Protein AF-A0A837RHQ7-F1 (afdb_monomer_lite)

Organism: NCBI:txid1423737

Sequence (144 aa):
MEIFRDTMKLHLDSIKRLKEFEMKKLIASVLLGICLIPAGTTNLALASTTSNTKTLIIAEPVKYDSYRYQIYKKSHGKMFAAGNPIKTYNKKGMKNWKAQSVKINGKSWWKIGKNQYFKPSQRVKTVNVESMEQNGQKVKNYVN

Foldseek 3Di:
DVVVVVVVVVVVVVVVVVVVVVVVVVVVVVVVPPPDDPPPPPPPPPPPPPPPWFKKWFADDPDDVPQFFWKWFDDPLDIDTDPDTDGQADPVGGAIFTWGWDDRPNAIWTHRDDRITGHDDPRIDTDPQVVCVVVVHHDDHYDD

Secondary structure (DSSP, 8-state):
--HHHHHHHHHHHHHHHHHHHHHHHHHHHHHTSS------------------EEEEEEPPPSSGGG-EE--EEEETTEEEE-SSPEESEETTEE-BEEEEEEEETTEEEEEEETTEEEPP-TTEEEE-HHHHHHTTPPP--B--

Structure (mmCIF, N/CA/C/O backbone):
data_AF-A0A837RHQ7-F1
#
_entry.id   AF-A0A837RHQ7-F1
#
loop_
_atom_site.group_PDB
_atom_site.id
_atom_site.type_symbol
_atom_site.label_atom_id
_atom_site.label_alt_id
_atom_site.label_comp_id
_atom_site.label_asym_id
_atom_site.label_entity_id
_atom_site.label_seq_id
_atom_site.pdbx_PDB_ins_code
_atom_site.Cartn_x
_atom_site.Cartn_y
_atom_site.Cartn_z
_atom_site.occupancy
_atom_site.B_iso_or_equiv
_atom_site.auth_seq_id
_atom_site.auth_comp_id
_atom_site.auth_asym_id
_atom_site.auth_atom_id
_atom_site.pdbx_PDB_model_num
ATOM 1 N N . MET A 1 1 ? -35.360 35.703 84.509 1.00 62.03 1 MET A N 1
ATOM 2 C CA . MET A 1 1 ? -34.434 36.131 83.431 1.00 62.03 1 MET A CA 1
ATOM 3 C C . MET A 1 1 ? -33.975 34.955 82.540 1.00 62.03 1 MET A C 1
ATOM 5 O O . MET A 1 1 ? -33.088 35.145 81.719 1.00 62.03 1 MET A O 1
ATOM 9 N N . GLU A 1 2 ? -34.580 33.760 82.650 1.00 64.38 2 GLU A N 1
ATOM 10 C CA . GLU A 1 2 ? -34.260 32.580 81.812 1.00 64.38 2 GLU A CA 1
ATOM 11 C C . GLU A 1 2 ? -35.106 32.492 80.534 1.00 64.38 2 GLU A C 1
ATOM 13 O O . GLU A 1 2 ? -34.557 32.302 79.456 1.00 64.38 2 GLU A O 1
ATOM 18 N N . ILE A 1 3 ? -36.411 32.782 80.612 1.00 68.06 3 ILE A N 1
ATOM 19 C CA . ILE A 1 3 ? -37.352 32.676 79.476 1.00 68.06 3 ILE A CA 1
ATOM 20 C C . ILE A 1 3 ? -36.908 33.517 78.262 1.00 68.06 3 ILE A C 1
ATOM 22 O O . ILE A 1 3 ? -36.997 33.080 77.114 1.00 68.06 3 ILE A O 1
ATOM 26 N N . PHE A 1 4 ? -36.369 34.716 78.504 1.00 67.75 4 PHE A N 1
ATOM 27 C CA . PHE A 1 4 ? -35.853 35.585 77.441 1.00 67.75 4 PHE A CA 1
ATOM 28 C C . PHE A 1 4 ? -34.596 35.005 76.771 1.00 67.75 4 PHE A C 1
ATOM 30 O O . PHE A 1 4 ? -34.426 35.114 75.558 1.00 67.75 4 PHE A O 1
ATOM 37 N N . ARG A 1 5 ? -33.731 34.337 77.544 1.00 70.69 5 ARG A N 1
ATOM 38 C CA . ARG A 1 5 ? -32.495 33.721 77.047 1.00 70.69 5 ARG A CA 1
ATOM 39 C C . ARG A 1 5 ? -32.798 32.500 76.180 1.00 70.69 5 ARG A C 1
ATOM 41 O O . ARG A 1 5 ? -32.192 32.352 75.121 1.00 70.69 5 ARG A O 1
ATOM 48 N N . ASP A 1 6 ? -33.770 31.688 76.582 1.00 75.81 6 ASP A N 1
ATOM 49 C CA . ASP A 1 6 ? -34.169 30.491 75.837 1.00 75.81 6 ASP A CA 1
ATOM 50 C C . ASP A 1 6 ? -34.894 30.840 74.536 1.00 75.81 6 ASP A C 1
ATOM 52 O O . ASP A 1 6 ? -34.610 30.259 73.486 1.00 75.81 6 ASP A O 1
ATOM 56 N N . THR A 1 7 ? -35.740 31.874 74.564 1.00 70.44 7 THR A N 1
ATOM 57 C CA . THR A 1 7 ? -36.417 32.385 73.361 1.00 70.44 7 THR A CA 1
ATOM 58 C C . THR A 1 7 ? -35.410 32.965 72.362 1.00 70.44 7 THR A C 1
ATOM 60 O O . THR A 1 7 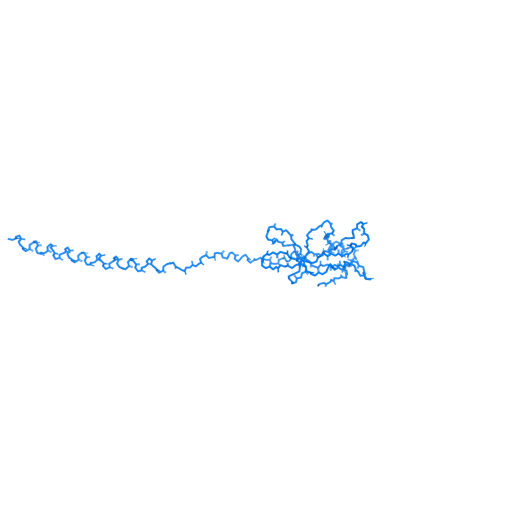? -35.482 32.690 71.164 1.00 70.44 7 THR A O 1
ATOM 63 N N . MET A 1 8 ? -34.408 33.708 72.844 1.00 72.62 8 MET A N 1
ATOM 64 C CA . MET A 1 8 ? -33.350 34.267 71.997 1.00 72.62 8 MET A CA 1
ATOM 65 C C . MET A 1 8 ? -32.442 33.175 71.404 1.00 72.62 8 MET A C 1
ATOM 67 O O . MET A 1 8 ? -32.016 33.281 70.253 1.00 72.62 8 MET A O 1
ATOM 71 N N . LYS A 1 9 ? -32.190 32.091 72.149 1.00 77.31 9 LYS A N 1
ATOM 72 C CA . LYS A 1 9 ? -31.410 30.938 71.677 1.00 77.31 9 LYS A CA 1
ATOM 73 C C . LYS A 1 9 ? -32.146 30.150 70.589 1.00 77.31 9 LYS A C 1
ATOM 75 O O . LYS A 1 9 ? -31.558 29.868 69.548 1.00 77.31 9 LYS A O 1
ATOM 80 N N . LEU A 1 10 ? -33.443 29.891 70.772 1.00 74.38 10 LEU A N 1
ATOM 81 C CA . LEU A 1 10 ? -34.308 29.290 69.747 1.00 74.38 10 LEU A CA 1
ATOM 82 C C . LEU A 1 10 ? -34.355 30.137 68.469 1.00 74.38 10 LEU A C 1
ATOM 84 O O . LEU A 1 10 ? -34.346 29.600 67.355 1.00 74.38 10 LEU A O 1
ATOM 88 N N . HIS A 1 11 ? -34.358 31.463 68.614 1.00 69.94 11 HIS A N 1
ATOM 89 C CA . HIS A 1 11 ? -34.373 32.358 67.464 1.00 69.94 11 HIS A CA 1
ATOM 90 C C . HIS A 1 11 ? -33.038 32.361 66.697 1.00 69.94 11 HIS A C 1
ATOM 92 O O . HIS A 1 11 ? -33.034 32.342 65.466 1.00 69.94 11 HIS A O 1
ATOM 98 N N . LEU A 1 12 ? -31.899 32.300 67.394 1.00 72.81 12 LEU A N 1
ATOM 99 C CA . LEU A 1 12 ? -30.587 32.159 66.749 1.00 72.81 12 LEU A CA 1
ATOM 100 C C . LEU A 1 12 ? -30.425 30.805 66.043 1.00 72.81 12 LEU A C 1
ATOM 102 O O . LEU A 1 12 ? -29.924 30.751 64.917 1.00 72.81 12 LEU A O 1
ATOM 106 N N . ASP A 1 13 ? -30.868 29.719 66.677 1.00 79.19 13 ASP A N 1
ATOM 107 C CA . ASP A 1 13 ? -30.754 28.370 66.118 1.00 79.19 13 ASP A CA 1
ATOM 108 C C . ASP A 1 13 ? -31.624 28.192 64.867 1.00 79.19 13 ASP A C 1
ATOM 110 O O . ASP A 1 13 ? -31.202 27.552 63.900 1.00 79.19 13 ASP A O 1
ATOM 114 N N . SER A 1 14 ? -32.808 28.808 64.834 1.00 69.88 14 SER A N 1
ATOM 115 C CA . SER A 1 14 ? -33.670 28.816 63.645 1.00 69.88 14 SER A CA 1
ATOM 116 C C . SER A 1 14 ? -33.052 29.604 62.486 1.00 69.88 14 SER A C 1
ATOM 118 O O . SER A 1 14 ? -33.047 29.108 61.358 1.00 69.88 14 SER A O 1
ATOM 120 N N . ILE A 1 15 ? -32.429 30.760 62.746 1.00 69.44 15 ILE A N 1
ATOM 121 C CA . ILE A 1 15 ? -31.704 31.544 61.726 1.00 69.44 15 ILE A CA 1
ATOM 122 C C . ILE A 1 15 ? -30.502 30.762 61.176 1.00 69.44 15 ILE A C 1
ATOM 124 O O . ILE A 1 15 ? -30.251 30.769 59.966 1.00 69.44 15 ILE A O 1
ATOM 128 N N . LYS A 1 16 ? -29.764 30.054 62.038 1.00 72.44 16 LYS A N 1
ATOM 129 C CA . LYS A 1 16 ? -28.615 29.236 61.628 1.00 72.44 16 LYS A CA 1
ATOM 130 C C . LYS A 1 16 ? -29.042 28.068 60.734 1.00 72.44 16 LYS A C 1
ATOM 132 O O . LYS A 1 16 ? -28.450 27.866 59.674 1.00 72.44 16 LYS A O 1
ATOM 137 N N . ARG A 1 17 ? -30.119 27.363 61.099 1.00 69.06 17 ARG A N 1
ATOM 138 C CA . ARG A 1 17 ? -30.687 26.265 60.294 1.00 69.06 17 ARG A CA 1
ATOM 139 C C . ARG A 1 17 ? -31.214 26.739 58.937 1.00 69.06 17 ARG A C 1
ATOM 141 O O . ARG A 1 17 ? -31.028 26.038 57.946 1.00 69.06 17 ARG A O 1
ATOM 148 N N . LEU A 1 18 ? -31.810 27.933 58.869 1.00 62.81 18 LEU A N 1
ATOM 149 C CA . LEU A 1 18 ? -32.272 28.534 57.611 1.00 62.81 18 LEU A CA 1
ATOM 150 C C . LEU A 1 18 ? -31.104 28.838 56.659 1.00 62.81 18 LEU A C 1
ATOM 152 O O . LEU A 1 18 ? -31.168 28.501 55.477 1.00 62.81 18 LEU A O 1
ATOM 156 N N . LYS A 1 19 ? -30.002 29.395 57.180 1.00 64.62 19 LYS A N 1
ATOM 157 C CA . LYS A 1 19 ? -28.779 29.640 56.394 1.00 64.62 19 LYS A CA 1
ATOM 158 C C . LYS A 1 19 ? -28.127 28.345 55.902 1.00 64.62 19 LYS A C 1
ATOM 160 O O . LYS A 1 19 ? -27.657 28.291 54.768 1.00 64.62 19 LYS A O 1
ATOM 165 N N . GLU A 1 20 ? -28.111 27.297 56.723 1.00 64.38 20 GLU A N 1
ATOM 166 C CA . GLU A 1 20 ? -27.585 25.985 56.326 1.00 64.38 20 GLU A CA 1
ATOM 167 C C . GLU A 1 20 ? -28.444 25.304 55.250 1.00 64.38 20 GLU A C 1
ATOM 169 O O . GLU A 1 20 ? -27.899 24.665 54.351 1.00 64.38 20 GLU A O 1
ATOM 174 N N . PHE A 1 21 ? -29.771 25.446 55.302 1.00 62.28 21 PHE A N 1
ATOM 175 C CA . PHE A 1 21 ? -30.678 24.881 54.298 1.00 62.28 21 PHE A CA 1
ATOM 176 C C . PHE A 1 21 ? -30.510 25.544 52.923 1.00 62.28 21 PHE A C 1
ATOM 178 O O . PHE A 1 21 ? -30.406 24.844 51.915 1.00 62.28 21 PHE A O 1
ATOM 185 N N . GLU A 1 22 ? -30.403 26.874 52.879 1.00 61.25 22 GLU A N 1
ATOM 186 C CA . GLU A 1 22 ? -30.192 27.624 51.633 1.00 61.25 22 GLU A CA 1
ATOM 187 C C . GLU A 1 22 ? -28.796 27.374 51.030 1.00 61.25 22 GLU A C 1
ATOM 189 O O . GLU A 1 22 ? -28.675 27.161 49.822 1.00 61.25 22 GLU A O 1
ATOM 194 N N . MET A 1 23 ? -27.744 27.258 51.855 1.00 59.09 23 MET A N 1
ATOM 195 C CA . MET A 1 23 ? -26.411 26.863 51.366 1.00 59.09 23 MET A CA 1
ATOM 196 C C . MET A 1 23 ? -26.378 25.433 50.807 1.00 59.09 23 MET A C 1
ATOM 198 O O . MET A 1 23 ? -25.712 25.187 49.802 1.00 59.09 23 MET A O 1
ATOM 202 N N . LYS A 1 24 ? -27.115 24.482 51.397 1.00 56.50 24 LYS A N 1
ATOM 203 C CA . LYS A 1 24 ? -27.172 23.094 50.900 1.00 56.50 24 LYS A CA 1
ATOM 204 C C . LYS A 1 24 ? -27.873 22.981 49.544 1.00 56.50 24 LYS A C 1
ATOM 206 O O . LYS A 1 24 ? -27.426 22.201 48.705 1.00 56.50 24 LYS A O 1
ATOM 211 N N . LYS A 1 25 ? -28.917 23.780 49.294 1.00 55.72 25 LYS A N 1
ATOM 212 C CA . LYS A 1 25 ? -29.583 23.853 47.978 1.00 55.72 25 LYS A CA 1
ATOM 213 C C . LYS A 1 25 ? -28.672 24.441 46.900 1.00 55.72 25 LYS A C 1
ATOM 215 O O . LYS A 1 25 ? -28.626 23.910 45.792 1.00 55.72 25 LYS A O 1
ATOM 220 N N . LEU A 1 26 ? -27.910 25.484 47.237 1.00 56.25 26 LEU A N 1
ATOM 221 C CA . LEU A 1 26 ? -26.906 26.070 46.343 1.00 56.25 26 LEU A CA 1
ATOM 222 C C . LEU A 1 26 ? -25.822 25.047 45.972 1.00 56.25 26 LEU A C 1
ATOM 224 O O . LEU A 1 26 ? -25.536 24.870 44.790 1.00 56.25 26 LEU A O 1
ATOM 228 N N . ILE A 1 27 ? -25.303 24.291 46.944 1.00 56.88 27 ILE A N 1
ATOM 229 C CA . ILE A 1 27 ? -24.310 23.228 46.704 1.00 56.88 27 ILE A CA 1
ATOM 230 C C . ILE A 1 27 ? -24.888 22.098 45.833 1.00 56.88 27 ILE A C 1
ATOM 232 O O . ILE A 1 27 ? -24.220 21.637 44.906 1.00 56.88 27 ILE A O 1
ATOM 236 N N . ALA A 1 28 ? -26.139 21.688 46.068 1.00 54.31 28 ALA A N 1
ATOM 237 C CA . ALA A 1 28 ? -26.808 20.674 45.250 1.00 54.31 28 ALA A CA 1
ATOM 238 C C . ALA A 1 28 ? -27.031 21.134 43.793 1.00 54.31 28 ALA A C 1
ATOM 240 O O . ALA A 1 28 ? -26.936 20.321 42.876 1.00 54.31 28 ALA A O 1
ATOM 241 N N . SER A 1 29 ? -27.266 22.432 43.563 1.00 51.94 29 SER A N 1
ATOM 242 C CA . SER A 1 29 ? -27.436 22.992 42.212 1.00 51.94 29 SER A CA 1
ATOM 243 C C . SER A 1 29 ? -26.126 23.101 41.418 1.00 51.94 29 SER A C 1
ATOM 245 O O . SER A 1 29 ? -26.124 22.891 40.207 1.00 51.94 29 SER A O 1
ATOM 247 N N . VAL A 1 30 ? -24.993 23.348 42.087 1.00 53.50 30 VAL A N 1
ATOM 248 C CA . VAL A 1 30 ? -23.671 23.452 41.437 1.00 53.50 30 VAL A CA 1
ATOM 249 C C . VAL A 1 30 ? -23.127 22.073 41.033 1.00 53.50 30 VAL A C 1
ATOM 251 O O . VAL A 1 30 ? -22.465 21.950 40.005 1.00 53.50 30 VAL A O 1
ATOM 254 N N . LEU A 1 31 ? -23.460 21.012 41.776 1.00 51.16 31 LEU A N 1
ATOM 255 C CA . LEU A 1 31 ? -23.020 19.641 41.473 1.00 51.16 31 LEU A CA 1
ATOM 256 C C . LEU A 1 31 ? -23.682 19.026 40.225 1.00 51.16 31 LEU A C 1
ATOM 258 O O . LEU A 1 31 ? -23.090 18.147 39.604 1.00 51.16 31 LEU A O 1
ATOM 262 N N . LEU A 1 32 ? -24.861 19.502 39.809 1.00 50.84 32 LEU A N 1
ATOM 263 C CA . LEU A 1 32 ? -25.553 19.019 38.602 1.00 50.84 32 LEU A CA 1
ATOM 264 C C . LEU A 1 32 ? -25.136 19.749 37.311 1.00 50.84 32 LEU A C 1
ATOM 266 O O . LEU A 1 32 ? -25.429 19.264 36.221 1.00 50.84 32 LEU A O 1
ATOM 270 N N . GLY A 1 33 ? -24.422 20.876 37.409 1.00 48.09 33 GLY A N 1
ATOM 271 C CA . GLY A 1 33 ? -24.000 21.688 36.258 1.00 48.09 33 GLY A CA 1
ATOM 272 C C . GLY A 1 33 ? -22.632 21.339 35.656 1.00 48.09 33 GLY A C 1
ATOM 273 O O . GLY A 1 33 ? -22.257 21.925 34.645 1.00 48.09 33 GLY A O 1
ATOM 274 N N . ILE A 1 34 ? -21.869 20.412 36.251 1.00 52.38 34 ILE A N 1
ATOM 275 C CA . ILE A 1 34 ? -20.480 20.111 35.834 1.00 52.38 34 ILE A CA 1
ATOM 276 C C . ILE A 1 34 ? -20.370 18.844 34.961 1.00 52.38 34 ILE A C 1
ATOM 278 O O . ILE A 1 34 ? -19.361 18.626 34.289 1.00 52.38 34 ILE A O 1
ATOM 282 N N . CYS A 1 35 ? -21.415 18.025 34.856 1.00 50.44 35 CYS A N 1
ATOM 283 C CA . CYS A 1 35 ? -21.394 16.849 33.987 1.00 50.44 35 CYS A CA 1
ATOM 284 C C . CYS A 1 35 ? -21.961 17.165 32.602 1.00 50.44 35 CYS A C 1
ATOM 286 O O . CYS A 1 35 ? -23.098 16.801 32.343 1.00 50.44 35 CYS A O 1
ATOM 288 N N . LEU A 1 36 ? -21.181 17.817 31.728 1.00 54.16 36 LEU A N 1
ATOM 289 C CA . LEU A 1 36 ? -21.257 17.673 30.257 1.00 54.16 36 LEU A CA 1
ATOM 290 C C . LEU A 1 36 ? -20.140 18.471 29.554 1.00 54.16 36 LEU A C 1
ATOM 292 O O . LEU A 1 36 ? -20.376 19.295 28.676 1.00 54.16 36 LEU A O 1
ATOM 296 N N . ILE A 1 37 ? -18.884 18.181 29.892 1.00 59.88 37 ILE A N 1
ATOM 297 C CA . ILE A 1 37 ? -17.805 18.309 28.908 1.00 59.88 37 ILE A CA 1
ATOM 298 C C . ILE A 1 37 ? -17.413 16.873 28.577 1.00 59.88 37 IL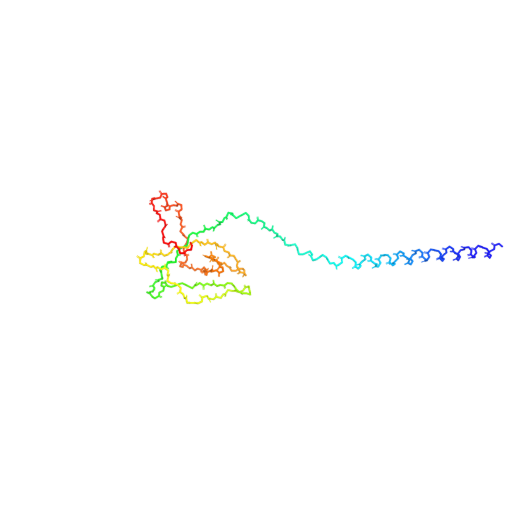E A C 1
ATOM 300 O O . ILE A 1 37 ? -16.792 16.219 29.418 1.00 59.88 37 ILE A O 1
ATOM 304 N N . PRO A 1 38 ? -17.755 16.326 27.398 1.00 54.09 38 PRO A N 1
ATOM 305 C CA . PRO A 1 38 ? -17.017 15.179 26.917 1.00 54.09 38 PRO A CA 1
ATOM 306 C C . PRO A 1 38 ? -15.589 15.671 26.675 1.00 54.09 38 PRO A C 1
ATOM 308 O O . PRO A 1 38 ? -15.270 16.219 25.621 1.00 54.09 38 PRO A O 1
ATOM 311 N N . ALA A 1 39 ? -14.724 15.494 27.675 1.00 52.53 39 ALA A N 1
ATOM 312 C CA . ALA A 1 39 ? -13.280 15.571 27.539 1.00 52.53 39 ALA A CA 1
ATOM 313 C C . ALA A 1 39 ? -12.816 14.368 26.705 1.00 52.53 39 ALA A C 1
ATOM 315 O O . ALA A 1 39 ? -12.118 13.473 27.171 1.00 52.53 39 ALA A O 1
ATOM 316 N N . GLY A 1 40 ? -13.243 14.326 25.446 1.00 51.00 40 GLY A N 1
ATOM 317 C CA . GLY A 1 40 ? -12.499 13.633 24.421 1.00 51.00 40 GLY A CA 1
ATOM 318 C C . GLY A 1 40 ? -11.283 14.495 24.155 1.00 51.00 40 GLY A C 1
ATOM 319 O O . GLY A 1 40 ? -11.364 15.456 23.397 1.00 51.00 40 GLY A O 1
ATOM 320 N N . THR A 1 41 ? -10.158 14.179 24.787 1.00 52.69 41 THR A N 1
ATOM 321 C CA . THR A 1 41 ? -8.860 14.653 24.321 1.00 52.69 41 THR A CA 1
ATOM 322 C C . THR A 1 41 ? -8.642 14.062 22.931 1.00 52.69 41 THR A C 1
ATOM 324 O O . THR A 1 41 ? -8.009 13.023 22.744 1.00 52.69 41 THR A O 1
ATOM 327 N N . THR A 1 42 ? -9.190 14.704 21.899 1.00 45.28 42 THR A N 1
ATOM 328 C CA . THR A 1 42 ? -8.649 14.514 20.564 1.00 45.28 42 THR A CA 1
ATOM 329 C C . THR A 1 42 ? -7.275 15.145 20.628 1.00 45.28 42 THR A C 1
ATOM 331 O O . THR A 1 42 ? -7.132 16.359 20.509 1.00 45.28 42 THR A O 1
ATOM 334 N N . ASN A 1 43 ? -6.261 14.318 20.865 1.00 55.75 43 ASN A N 1
ATOM 335 C CA . ASN A 1 43 ? -4.909 14.633 20.456 1.00 55.75 43 ASN A CA 1
ATOM 336 C C . ASN A 1 43 ? -4.991 14.924 18.956 1.00 55.75 43 ASN A C 1
ATOM 338 O O . ASN A 1 43 ? -4.924 14.011 18.130 1.00 55.75 43 ASN A O 1
ATOM 342 N N . LEU A 1 44 ? -5.209 16.187 18.591 1.00 48.03 44 LEU A N 1
ATOM 343 C CA . LEU A 1 44 ? -5.012 16.653 17.237 1.00 48.03 44 LEU A CA 1
ATOM 344 C C . LEU A 1 44 ? -3.497 16.736 17.085 1.00 48.03 44 LEU A C 1
ATOM 346 O O . LEU A 1 44 ? -2.883 17.790 17.207 1.00 48.03 44 LEU A O 1
ATOM 350 N N . ALA A 1 45 ? -2.873 15.572 16.907 1.00 52.28 45 ALA A N 1
ATOM 351 C CA . ALA A 1 45 ? -1.524 15.514 16.400 1.00 52.28 45 ALA A CA 1
ATOM 352 C C . ALA A 1 45 ? -1.589 16.178 15.026 1.00 52.28 45 ALA A C 1
ATOM 354 O O . ALA A 1 45 ? -2.062 15.581 14.055 1.00 52.28 45 ALA A O 1
ATOM 355 N N . LEU A 1 46 ? -1.169 17.441 14.960 1.00 45.25 46 LEU A N 1
ATOM 356 C CA . LEU A 1 46 ? -0.836 18.094 13.712 1.00 45.25 46 LEU A CA 1
ATOM 357 C C . LEU A 1 46 ? 0.384 17.339 13.183 1.00 45.25 46 LEU A C 1
ATOM 359 O O . LEU A 1 46 ? 1.530 17.665 13.480 1.00 45.25 46 LEU A O 1
ATOM 363 N N . ALA A 1 47 ? 0.126 16.232 12.489 1.00 50.28 47 ALA A N 1
ATOM 364 C CA . ALA A 1 47 ? 1.153 15.489 11.799 1.00 50.28 47 ALA A CA 1
ATOM 365 C C . ALA A 1 47 ? 1.741 16.450 10.769 1.00 50.28 47 ALA A C 1
ATOM 367 O O . ALA A 1 47 ? 1.094 16.752 9.764 1.00 50.28 47 ALA A O 1
ATOM 368 N N . SER A 1 48 ? 2.948 16.949 11.044 1.00 41.44 48 SER A N 1
ATOM 369 C CA . SER A 1 48 ? 3.785 17.572 10.029 1.00 41.44 48 SER A CA 1
ATOM 370 C C . SER A 1 48 ? 3.831 16.594 8.863 1.00 41.44 48 SER A C 1
ATOM 372 O O . SER A 1 48 ? 4.371 15.489 8.966 1.00 41.44 48 SER A O 1
ATOM 374 N N . THR A 1 49 ? 3.134 16.932 7.783 1.00 46.56 49 THR A N 1
ATOM 375 C CA . THR A 1 49 ? 3.040 16.095 6.594 1.00 46.56 49 THR A CA 1
ATOM 376 C C . THR A 1 49 ? 4.311 16.303 5.788 1.00 46.56 49 THR A C 1
ATOM 378 O O . THR A 1 49 ? 4.285 16.720 4.636 1.00 46.56 49 THR A O 1
ATOM 381 N N . THR A 1 50 ? 5.450 15.900 6.356 1.00 47.28 50 THR A N 1
ATOM 382 C CA . THR A 1 50 ? 6.486 15.293 5.529 1.00 47.28 50 THR A CA 1
ATOM 383 C C . THR A 1 50 ? 5.831 14.046 4.962 1.00 47.28 50 THR A C 1
ATOM 385 O O . THR A 1 50 ? 5.759 13.000 5.608 1.00 47.28 50 THR A O 1
ATOM 388 N N . SER A 1 51 ? 5.185 14.192 3.804 1.00 58.66 51 SER A N 1
ATOM 389 C CA . SER A 1 51 ? 4.501 13.084 3.165 1.00 58.66 51 SER A CA 1
ATOM 390 C C . SER A 1 51 ? 5.586 12.043 2.897 1.00 58.66 51 SER A C 1
ATOM 392 O O . SER A 1 51 ? 6.417 12.215 2.008 1.00 58.66 51 SER A O 1
ATOM 394 N N . ASN A 1 52 ? 5.624 10.985 3.710 1.00 75.62 52 ASN A N 1
ATOM 395 C CA . ASN A 1 52 ? 6.502 9.829 3.535 1.00 75.62 52 ASN A CA 1
ATOM 396 C C . ASN A 1 52 ? 5.997 8.994 2.351 1.00 75.62 52 ASN A C 1
ATOM 398 O O . ASN A 1 52 ? 5.749 7.791 2.452 1.00 75.62 52 ASN A O 1
ATOM 402 N N . THR A 1 53 ? 5.754 9.680 1.240 1.00 88.62 53 THR A N 1
ATOM 403 C CA . THR A 1 53 ? 5.279 9.124 -0.005 1.00 88.62 53 THR A CA 1
ATOM 404 C C . THR A 1 53 ? 6.462 8.417 -0.640 1.00 88.62 53 THR A C 1
ATOM 406 O O . THR A 1 53 ? 7.506 9.009 -0.898 1.00 88.62 53 THR A O 1
ATOM 409 N N . LYS A 1 54 ? 6.308 7.116 -0.846 1.00 92.69 54 LYS A N 1
ATOM 410 C CA . LYS A 1 54 ? 7.268 6.248 -1.513 1.00 92.69 54 LYS A CA 1
ATOM 411 C C . LYS A 1 54 ? 6.713 5.865 -2.874 1.00 92.69 54 LYS A C 1
ATOM 413 O O . LYS A 1 54 ? 5.500 5.733 -3.034 1.00 92.69 54 LYS A O 1
ATOM 418 N N . THR A 1 55 ? 7.596 5.639 -3.833 1.00 93.19 55 THR A N 1
ATOM 419 C CA . THR A 1 55 ? 7.207 4.997 -5.086 1.00 93.19 55 THR A CA 1
ATOM 420 C C . THR A 1 55 ? 7.234 3.490 -4.894 1.00 93.19 55 THR A C 1
ATOM 422 O O . THR A 1 55 ? 8.214 2.944 -4.388 1.00 93.19 55 THR A O 1
ATOM 425 N N . LEU A 1 56 ? 6.151 2.818 -5.268 1.00 93.62 56 LEU A N 1
ATOM 426 C CA . LEU A 1 56 ? 6.018 1.370 -5.216 1.00 93.62 56 LEU A CA 1
ATOM 427 C C . LEU A 1 56 ? 5.965 0.781 -6.617 1.00 93.62 56 LEU A C 1
ATOM 429 O O . LEU A 1 56 ? 5.297 1.322 -7.499 1.00 93.62 56 LEU A O 1
ATOM 433 N N . ILE A 1 57 ? 6.558 -0.398 -6.750 1.00 92.00 57 ILE A N 1
ATOM 434 C CA . ILE A 1 57 ? 6.292 -1.347 -7.827 1.00 92.00 57 ILE A CA 1
ATOM 435 C C . ILE A 1 57 ? 5.752 -2.644 -7.235 1.00 92.00 57 ILE A C 1
ATOM 437 O O . ILE A 1 57 ? 6.013 -2.987 -6.077 1.00 92.00 57 ILE A O 1
ATOM 441 N N . ILE A 1 58 ? 5.010 -3.387 -8.049 1.00 91.38 58 ILE A N 1
ATOM 442 C CA . ILE A 1 58 ? 4.605 -4.750 -7.716 1.00 91.38 58 ILE A CA 1
ATOM 443 C C . ILE A 1 58 ? 5.418 -5.695 -8.589 1.00 91.38 58 ILE A C 1
ATOM 445 O O . ILE A 1 58 ? 5.172 -5.786 -9.791 1.00 91.38 58 ILE A O 1
ATOM 449 N N . ALA A 1 59 ? 6.380 -6.377 -7.975 1.00 86.25 59 ALA A N 1
ATOM 450 C CA . ALA A 1 59 ? 7.230 -7.346 -8.642 1.00 86.25 59 ALA A CA 1
ATOM 451 C C . ALA A 1 59 ? 6.410 -8.500 -9.234 1.00 86.25 59 ALA A C 1
ATOM 453 O O . ALA A 1 59 ? 5.341 -8.889 -8.724 1.00 86.25 59 ALA A O 1
ATOM 454 N N . GLU A 1 60 ? 6.947 -9.032 -10.325 1.00 78.75 60 GLU A N 1
ATOM 455 C CA . GLU A 1 60 ? 6.424 -10.215 -10.982 1.00 78.75 60 GLU A CA 1
ATOM 456 C C . GLU A 1 60 ? 6.531 -11.425 -10.046 1.00 78.75 60 GLU A C 1
ATOM 458 O O . GLU A 1 60 ? 7.528 -11.591 -9.339 1.00 78.75 60 GLU A O 1
ATOM 463 N N . PRO A 1 61 ? 5.488 -12.253 -9.965 1.00 73.38 61 PRO A N 1
ATOM 464 C CA . PR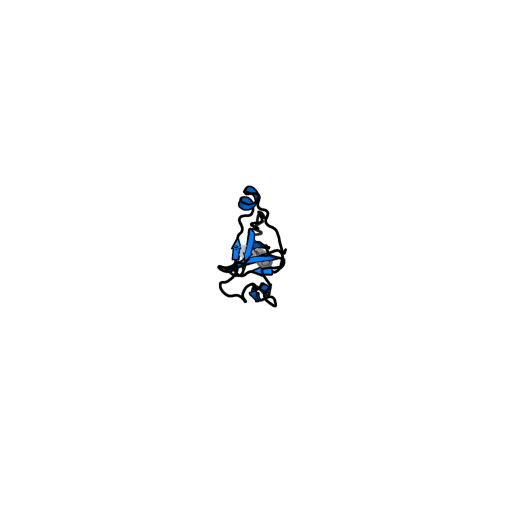O A 1 61 ? 5.562 -13.520 -9.246 1.00 73.38 61 PRO A CA 1
ATOM 465 C C . PRO A 1 61 ? 6.170 -14.600 -10.116 1.00 73.38 61 PRO A C 1
ATOM 467 O O . PRO A 1 61 ? 6.156 -14.527 -11.336 1.00 73.38 61 PRO A O 1
ATOM 470 N N . VAL A 1 62 ? 6.595 -15.671 -9.459 1.00 64.69 62 VAL A N 1
ATOM 471 C CA . VAL A 1 62 ? 7.256 -16.819 -10.089 1.00 64.69 62 VAL A CA 1
ATOM 472 C C . VAL A 1 62 ? 6.360 -17.563 -11.109 1.00 64.69 62 VAL A C 1
ATOM 474 O O . VAL A 1 62 ? 6.862 -18.356 -11.892 1.00 64.69 62 VAL A O 1
ATOM 477 N N . LYS A 1 63 ? 5.037 -17.323 -11.141 1.00 65.81 63 LYS A N 1
ATOM 478 C CA . LYS A 1 63 ? 4.078 -17.992 -12.051 1.00 65.81 63 LYS A CA 1
ATOM 479 C C . LYS A 1 63 ? 3.347 -16.993 -12.956 1.00 65.81 63 LYS A C 1
ATOM 481 O O . LYS A 1 63 ? 2.953 -15.936 -12.486 1.00 65.81 63 LYS A O 1
ATOM 486 N N . TYR A 1 64 ? 3.085 -17.350 -14.212 1.00 53.22 64 TYR A N 1
ATOM 487 C CA . TYR A 1 64 ? 2.629 -16.449 -15.288 1.00 53.22 64 TYR A CA 1
ATOM 488 C C . TYR A 1 64 ? 1.293 -15.696 -15.042 1.00 53.22 64 TYR A C 1
ATOM 490 O O . TYR A 1 64 ? 1.182 -14.527 -15.385 1.00 53.22 64 TYR A O 1
ATOM 498 N N . ASP A 1 65 ? 0.292 -16.260 -14.356 1.00 57.53 65 ASP A N 1
ATOM 499 C CA . ASP A 1 65 ? -1.042 -15.610 -14.217 1.00 57.53 65 ASP A CA 1
ATOM 500 C C . ASP A 1 65 ? -1.141 -14.481 -13.175 1.00 57.53 65 ASP A C 1
ATOM 502 O O . ASP A 1 65 ? -2.212 -13.995 -12.798 1.00 57.53 65 ASP A O 1
ATOM 506 N N . SER A 1 66 ? -0.009 -14.047 -12.654 1.00 65.25 66 SER A N 1
ATOM 507 C CA . SER A 1 66 ? 0.058 -13.402 -11.347 1.00 65.25 66 SER A CA 1
ATOM 508 C C . SER A 1 66 ? 0.454 -11.925 -11.410 1.00 65.25 66 SER A C 1
ATOM 510 O O . SER A 1 66 ? 0.574 -11.253 -10.380 1.00 65.25 66 SER A O 1
ATOM 512 N N . TYR A 1 67 ? 0.536 -11.357 -12.614 1.00 79.62 67 TYR A N 1
ATOM 513 C CA . TYR A 1 67 ? 0.726 -9.925 -12.854 1.00 79.62 67 TYR A CA 1
ATOM 514 C C . TYR A 1 67 ? -0.447 -9.048 -12.393 1.00 79.62 67 TYR A C 1
ATOM 516 O O . TYR A 1 67 ? -0.548 -7.874 -12.754 1.00 79.62 67 TYR A O 1
ATOM 524 N N . ARG A 1 68 ? -1.402 -9.619 -11.661 1.00 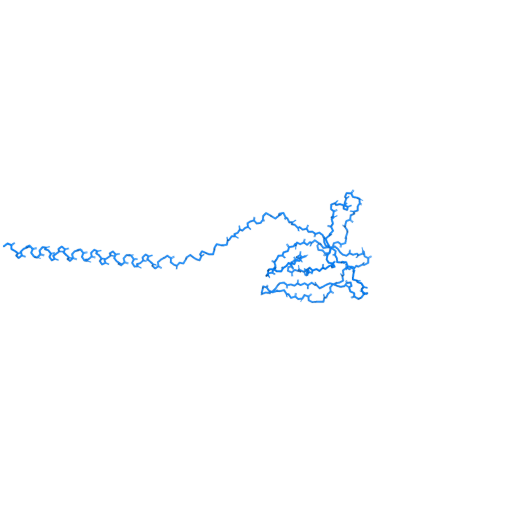89.31 68 ARG A N 1
ATOM 525 C CA . ARG A 1 68 ? -2.503 -8.886 -11.060 1.00 89.31 68 ARG A CA 1
ATOM 526 C C . ARG A 1 68 ? -2.268 -8.725 -9.564 1.00 89.31 68 ARG A C 1
ATOM 528 O O . ARG A 1 68 ? -1.664 -9.582 -8.915 1.00 89.31 68 ARG A O 1
ATOM 535 N N . TYR A 1 69 ? -2.749 -7.618 -9.013 1.00 92.19 69 TYR A N 1
ATOM 536 C CA . TYR A 1 69 ? -2.667 -7.339 -7.585 1.00 92.19 69 TYR A CA 1
ATOM 537 C C . TYR A 1 69 ? -3.982 -6.772 -7.063 1.00 92.19 69 TYR A C 1
ATOM 539 O O . TYR A 1 69 ? -4.633 -5.958 -7.722 1.00 92.19 69 TYR A O 1
ATOM 547 N N . GLN A 1 70 ? -4.393 -7.230 -5.882 1.00 95.06 70 GLN A N 1
ATOM 548 C CA . GLN A 1 70 ? -5.659 -6.836 -5.275 1.00 95.06 70 GLN A CA 1
ATOM 549 C C . GLN A 1 70 ? -5.553 -5.438 -4.656 1.00 95.06 70 GLN A C 1
ATOM 551 O O . GLN A 1 70 ? -4.683 -5.184 -3.820 1.00 95.06 70 GLN A O 1
ATOM 556 N N . ILE A 1 71 ? -6.487 -4.557 -5.017 1.00 95.75 71 ILE A N 1
ATOM 557 C CA . ILE A 1 71 ? -6.732 -3.301 -4.298 1.00 95.75 71 ILE A CA 1
ATOM 558 C C . ILE A 1 71 ? -7.720 -3.579 -3.171 1.00 95.75 71 ILE A C 1
ATOM 560 O O . ILE A 1 71 ? -8.665 -4.345 -3.346 1.00 95.75 71 ILE A O 1
ATOM 564 N N . TYR A 1 72 ? -7.521 -2.933 -2.031 1.00 97.75 72 TYR A N 1
ATOM 565 C CA . TYR A 1 72 ? -8.429 -2.958 -0.895 1.00 97.75 72 TYR A CA 1
ATOM 566 C C . TYR A 1 72 ? -9.022 -1.569 -0.641 1.00 97.75 72 TYR A C 1
ATOM 568 O O . TYR A 1 72 ? -8.408 -0.554 -0.975 1.00 97.75 72 TYR A O 1
ATOM 576 N N . LYS A 1 73 ? -10.202 -1.532 -0.025 1.00 97.38 73 LYS A N 1
ATOM 577 C CA . LYS A 1 73 ? -10.905 -0.335 0.457 1.00 97.38 73 LYS A CA 1
ATOM 578 C C . LYS A 1 73 ? -11.178 -0.470 1.952 1.00 97.38 73 LYS A C 1
ATOM 580 O O . LYS A 1 73 ? -11.441 -1.574 2.430 1.00 97.38 73 LYS A O 1
ATOM 585 N N . LYS A 1 74 ? -11.154 0.644 2.681 1.00 96.88 74 LYS A N 1
ATOM 586 C CA . LYS A 1 74 ? -11.591 0.707 4.079 1.00 96.88 74 LYS A CA 1
ATOM 587 C C . LYS A 1 74 ? -13.089 1.023 4.124 1.00 96.88 74 LYS A C 1
ATOM 589 O O . LYS A 1 74 ? -13.545 1.955 3.463 1.00 96.88 74 LYS A O 1
ATOM 594 N N . SER A 1 75 ? -13.844 0.262 4.908 1.00 95.31 75 SER A N 1
ATOM 595 C CA . SER A 1 75 ? -15.267 0.485 5.194 1.00 95.31 75 SER A CA 1
ATOM 596 C C . SER A 1 75 ? -15.564 0.007 6.616 1.00 95.31 75 SER A C 1
ATOM 598 O O . SER A 1 75 ? -15.038 -1.023 7.023 1.00 95.31 75 SER A O 1
ATOM 600 N N . HIS A 1 76 ? -16.330 0.760 7.411 1.00 92.25 76 HIS A N 1
ATOM 601 C CA . HIS A 1 76 ? -16.661 0.395 8.804 1.00 92.25 76 HIS A CA 1
ATOM 602 C C . HIS A 1 76 ? -15.442 -0.060 9.637 1.00 92.25 76 HIS A C 1
ATOM 604 O O . HIS A 1 76 ? -15.455 -1.088 10.310 1.00 92.25 76 HIS A O 1
ATOM 610 N N . GLY A 1 77 ? -14.321 0.655 9.494 1.00 87.81 77 GLY A N 1
ATOM 611 C CA . GLY A 1 77 ? -13.061 0.322 10.164 1.00 87.81 77 GLY A CA 1
ATOM 612 C C . GLY A 1 77 ? -12.324 -0.909 9.620 1.00 87.81 77 GLY A C 1
ATOM 613 O O . GLY A 1 77 ? -11.160 -1.082 9.954 1.00 87.81 77 GLY A O 1
ATOM 614 N N . LYS A 1 78 ? -12.922 -1.734 8.758 1.00 91.06 78 LYS A N 1
ATOM 615 C CA . LYS A 1 78 ? -12.336 -2.969 8.210 1.00 91.06 78 LYS A CA 1
ATOM 616 C C . LYS A 1 78 ? -11.864 -2.782 6.763 1.00 91.06 78 LYS A C 1
ATOM 618 O O . LYS A 1 78 ? -12.269 -1.847 6.076 1.00 91.06 78 LYS A O 1
ATOM 623 N N . MET A 1 79 ? -10.979 -3.670 6.312 1.00 96.56 79 MET A N 1
ATOM 624 C CA . MET A 1 79 ? -10.412 -3.664 4.959 1.00 96.56 79 MET A CA 1
ATOM 625 C C . MET A 1 79 ? -11.069 -4.745 4.103 1.00 96.56 79 MET A C 1
ATOM 627 O O . MET A 1 79 ? -11.116 -5.900 4.516 1.00 96.56 79 MET A O 1
ATOM 631 N N . PHE A 1 80 ? -11.517 -4.381 2.905 1.00 96.25 80 PHE A N 1
ATOM 632 C CA . PHE A 1 80 ? -12.222 -5.265 1.974 1.00 96.25 80 PHE A CA 1
ATOM 633 C C . PHE A 1 80 ? -11.555 -5.250 0.606 1.00 96.25 80 PHE A C 1
ATOM 635 O O . PHE A 1 80 ? -11.089 -4.199 0.165 1.00 96.25 80 PHE A O 1
ATOM 642 N N . ALA A 1 81 ? -11.521 -6.397 -0.071 1.00 96.44 81 ALA A N 1
ATOM 643 C CA . ALA A 1 81 ? -11.082 -6.468 -1.458 1.00 96.44 81 ALA A CA 1
ATOM 644 C C . ALA A 1 81 ? -12.004 -5.605 -2.336 1.00 96.44 81 ALA A C 1
ATOM 646 O O . ALA A 1 81 ? -13.227 -5.705 -2.279 1.00 96.44 81 ALA A O 1
ATOM 647 N N . ALA A 1 82 ? -11.409 -4.716 -3.120 1.00 93.19 82 ALA A N 1
ATOM 648 C CA . ALA A 1 82 ? -12.112 -3.803 -4.000 1.00 93.19 82 ALA A CA 1
ATOM 649 C C . ALA A 1 82 ? -12.141 -4.363 -5.424 1.00 93.19 82 ALA A C 1
ATOM 651 O O . ALA A 1 82 ? -11.194 -4.158 -6.182 1.00 93.19 82 ALA A O 1
ATOM 652 N N . GLY A 1 83 ? -13.236 -5.037 -5.780 1.00 91.31 83 GLY A N 1
ATOM 653 C CA . GLY A 1 83 ? -13.442 -5.583 -7.122 1.00 91.31 83 GLY A CA 1
ATOM 654 C C . GLY A 1 83 ? -12.316 -6.518 -7.576 1.00 91.31 83 GLY A C 1
ATOM 655 O O . GLY A 1 83 ? -11.617 -7.123 -6.760 1.00 91.31 83 GLY A O 1
ATOM 656 N N . ASN A 1 84 ? -12.133 -6.607 -8.895 1.00 92.00 84 ASN A N 1
ATOM 657 C CA . ASN A 1 84 ? -11.152 -7.499 -9.506 1.00 92.00 84 ASN A CA 1
ATOM 658 C C . ASN A 1 84 ? -9.702 -6.991 -9.352 1.00 92.00 84 ASN A C 1
ATOM 660 O O . ASN A 1 84 ? -9.454 -5.788 -9.484 1.00 92.00 84 ASN A O 1
ATOM 664 N N . PRO A 1 85 ? -8.718 -7.895 -9.174 1.00 92.12 85 PRO A N 1
ATOM 665 C CA . PRO A 1 85 ? -7.300 -7.555 -9.199 1.00 92.12 85 PRO A CA 1
ATOM 666 C C . PRO A 1 85 ? -6.874 -6.795 -10.463 1.00 92.12 85 PRO A C 1
ATOM 668 O O . PRO A 1 85 ? -7.206 -7.162 -11.600 1.00 92.12 85 PRO A O 1
ATOM 671 N N . ILE A 1 86 ? -6.061 -5.759 -10.273 1.00 91.38 86 ILE A N 1
ATOM 672 C CA . ILE A 1 86 ? -5.579 -4.901 -11.358 1.00 91.38 86 ILE A CA 1
ATOM 673 C C . ILE A 1 86 ? -4.280 -5.430 -11.953 1.00 91.38 86 ILE A C 1
ATOM 675 O O . ILE A 1 86 ? -3.432 -5.925 -11.221 1.00 91.38 86 ILE A O 1
ATOM 679 N N . LYS A 1 87 ? -4.078 -5.272 -13.266 1.00 90.94 87 LYS A N 1
ATOM 680 C CA . LYS A 1 87 ? -2.784 -5.571 -13.904 1.00 90.94 87 LYS A CA 1
ATOM 681 C C . LYS A 1 87 ? -1.710 -4.592 -13.422 1.00 90.94 87 LYS A C 1
ATOM 683 O O . LYS A 1 87 ? -1.940 -3.377 -13.458 1.00 90.94 87 LYS A O 1
ATOM 688 N N . THR A 1 88 ? -0.545 -5.107 -13.040 1.00 90.50 88 THR A N 1
ATOM 689 C CA . THR A 1 88 ? 0.597 -4.346 -12.507 1.00 90.50 88 THR A CA 1
ATOM 690 C C . THR A 1 88 ? 1.609 -3.922 -13.569 1.00 90.50 88 THR A C 1
ATOM 692 O O . THR A 1 88 ? 2.582 -3.238 -13.270 1.00 90.50 88 THR A O 1
ATOM 695 N N . TYR A 1 89 ? 1.338 -4.278 -14.818 1.00 87.56 89 TYR A N 1
ATOM 696 C CA . TYR A 1 89 ? 2.132 -3.977 -15.998 1.00 87.56 89 TYR A CA 1
ATOM 697 C C . TYR A 1 89 ? 1.207 -3.557 -17.144 1.00 87.56 89 TYR A C 1
ATOM 699 O O . TYR A 1 89 ? -0.007 -3.805 -17.124 1.00 87.56 89 TYR A O 1
ATOM 707 N N . ASN A 1 90 ? 1.769 -2.872 -18.129 1.00 83.69 90 ASN A N 1
ATOM 708 C CA . ASN A 1 90 ? 1.138 -2.564 -19.407 1.00 83.69 90 ASN A CA 1
ATOM 709 C C . ASN A 1 90 ? 2.206 -2.585 -20.517 1.00 83.69 90 ASN A C 1
ATOM 711 O O . ASN A 1 90 ? 3.372 -2.871 -20.261 1.00 83.69 90 ASN A O 1
ATOM 715 N N . LYS A 1 91 ? 1.829 -2.222 -21.749 1.00 84.25 91 LYS A N 1
ATOM 716 C CA . LYS A 1 91 ? 2.769 -2.101 -22.880 1.00 84.25 91 LYS A CA 1
ATOM 717 C C . LYS A 1 91 ? 3.922 -1.105 -22.660 1.00 84.25 91 LYS A C 1
ATOM 719 O O . LYS A 1 91 ? 4.896 -1.142 -23.393 1.00 84.25 91 LYS A O 1
ATOM 724 N N . LYS A 1 92 ? 3.801 -0.200 -21.678 1.00 84.19 92 LYS A N 1
ATOM 725 C CA . LYS A 1 92 ? 4.840 0.766 -21.282 1.00 84.19 92 LYS A CA 1
ATOM 726 C C . LYS A 1 92 ? 5.731 0.235 -20.144 1.00 84.19 92 LYS A C 1
ATOM 728 O O . LYS A 1 92 ? 6.558 0.985 -19.636 1.00 84.19 92 LYS A O 1
ATOM 733 N N . GLY A 1 93 ? 5.547 -1.020 -19.728 1.00 85.12 93 GLY A N 1
ATOM 734 C CA . GLY A 1 93 ? 6.300 -1.679 -18.663 1.00 85.12 93 GLY A CA 1
ATOM 735 C C . GLY A 1 93 ? 5.552 -1.759 -17.330 1.00 85.12 93 GLY A C 1
ATOM 736 O O . GLY A 1 93 ? 4.317 -1.694 -17.265 1.00 85.12 93 GLY A O 1
ATOM 737 N N . MET A 1 94 ? 6.314 -1.924 -16.248 1.00 89.19 94 MET A N 1
ATOM 738 C CA . MET A 1 94 ? 5.785 -1.976 -14.884 1.00 89.19 94 MET A CA 1
ATOM 739 C C . MET A 1 94 ? 5.137 -0.649 -14.498 1.00 89.19 94 MET A C 1
ATOM 741 O O . MET A 1 94 ? 5.621 0.431 -14.843 1.00 89.19 94 MET A O 1
ATOM 745 N N . LYS A 1 95 ? 4.023 -0.733 -13.779 1.00 92.44 95 LYS A N 1
ATOM 746 C CA . LYS A 1 95 ? 3.335 0.429 -13.227 1.00 92.44 95 LYS A CA 1
ATOM 747 C C . LYS A 1 95 ? 3.998 0.879 -11.927 1.00 92.44 95 LYS A C 1
ATOM 749 O O . LYS A 1 95 ? 4.411 0.044 -11.124 1.00 92.44 95 LYS A O 1
ATOM 754 N N . ASN A 1 96 ? 4.036 2.191 -11.719 1.00 92.75 96 ASN A N 1
ATOM 755 C CA . ASN A 1 96 ? 4.536 2.821 -10.501 1.00 92.75 96 ASN A CA 1
ATOM 756 C C . ASN A 1 9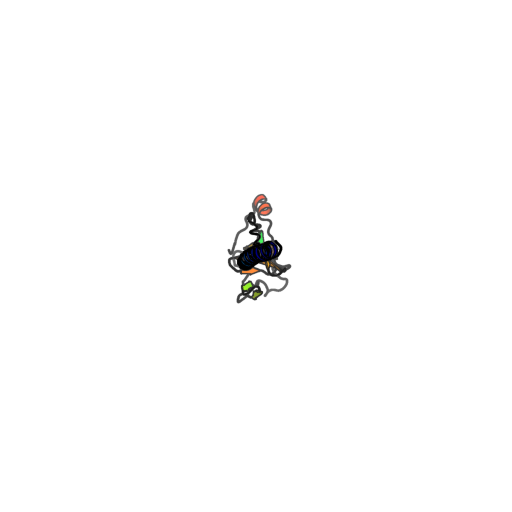6 ? 3.387 3.486 -9.735 1.00 92.75 96 ASN A C 1
ATOM 758 O O . ASN A 1 96 ? 2.496 4.091 -10.336 1.00 92.75 96 ASN A O 1
ATOM 762 N N . TRP A 1 97 ? 3.408 3.399 -8.407 1.00 94.44 97 TRP A N 1
ATOM 763 C CA . TRP A 1 97 ? 2.420 4.054 -7.545 1.00 94.44 97 TRP A CA 1
ATOM 764 C C . TRP A 1 97 ? 3.096 4.933 -6.514 1.00 94.44 97 TRP A C 1
ATOM 766 O O . TRP A 1 97 ? 3.973 4.470 -5.791 1.00 94.44 97 TRP A O 1
ATOM 776 N N . LYS A 1 98 ? 2.619 6.165 -6.367 1.00 93.81 98 LYS A N 1
ATOM 777 C CA . LYS A 1 98 ? 2.900 6.963 -5.170 1.00 93.81 98 LYS A CA 1
ATOM 778 C C . LYS A 1 98 ? 2.089 6.404 -4.008 1.00 93.81 98 LYS A C 1
ATOM 780 O O . LYS A 1 98 ? 0.874 6.252 -4.126 1.00 93.81 98 LYS A O 1
ATOM 785 N N . ALA A 1 99 ? 2.732 6.077 -2.897 1.00 95.50 99 ALA A N 1
ATOM 786 C CA . ALA A 1 99 ? 2.061 5.432 -1.782 1.00 95.50 99 ALA A CA 1
ATOM 787 C C . ALA A 1 99 ? 2.576 5.893 -0.427 1.00 95.50 99 ALA A C 1
ATOM 789 O O . ALA A 1 99 ? 3.753 6.187 -0.257 1.00 95.50 99 ALA A O 1
ATOM 790 N N . GLN A 1 100 ? 1.696 5.876 0.564 1.00 95.44 100 GLN A N 1
ATOM 791 C CA . GLN A 1 100 ? 2.023 6.185 1.951 1.00 95.44 100 GLN A CA 1
ATOM 792 C C . GLN A 1 100 ? 1.832 4.939 2.809 1.00 95.44 100 GLN A C 1
ATOM 794 O O . GLN A 1 100 ? 0.815 4.251 2.690 1.00 95.44 100 GLN A O 1
ATOM 799 N N . SER A 1 101 ? 2.793 4.648 3.683 1.00 94.75 101 SER A N 1
ATOM 800 C CA . SER A 1 101 ? 2.628 3.596 4.689 1.00 94.75 101 SER A CA 1
ATOM 801 C C . SER A 1 101 ? 1.682 4.088 5.783 1.00 94.75 101 SER A C 1
ATOM 803 O O . SER A 1 101 ? 1.890 5.158 6.352 1.00 94.75 101 SER A O 1
ATOM 805 N N . VAL A 1 102 ? 0.626 3.329 6.064 1.00 94.00 102 VAL A N 1
ATOM 806 C CA . VAL A 1 102 ? -0.375 3.649 7.090 1.00 94.00 102 VAL A CA 1
ATOM 807 C C . VAL A 1 102 ? -0.678 2.420 7.939 1.00 94.00 102 VAL A C 1
ATOM 809 O O . VAL A 1 102 ? -0.586 1.288 7.465 1.00 94.00 102 VAL A O 1
ATOM 812 N N . LYS A 1 103 ? -1.092 2.628 9.191 1.00 94.19 103 LYS A N 1
ATOM 813 C CA . LYS A 1 103 ? -1.623 1.560 10.045 1.00 94.19 103 LYS A CA 1
ATOM 814 C C . LYS A 1 103 ? -3.145 1.660 10.115 1.00 94.19 103 LYS A C 1
ATOM 816 O O . LYS A 1 103 ? -3.690 2.721 10.401 1.00 94.19 103 LYS A O 1
ATOM 821 N N . ILE A 1 104 ? -3.833 0.552 9.854 1.00 92.12 104 ILE A N 1
ATOM 822 C CA . ILE A 1 104 ? -5.290 0.422 9.976 1.00 92.12 104 ILE A CA 1
ATOM 823 C C . ILE A 1 104 ? -5.547 -0.800 10.855 1.00 92.12 104 ILE A C 1
ATOM 825 O O . ILE A 1 104 ? -5.179 -1.915 10.484 1.00 92.12 104 ILE A O 1
ATOM 829 N N . ASN A 1 105 ? -6.140 -0.581 12.032 1.00 90.31 105 ASN A N 1
ATOM 830 C CA . ASN A 1 105 ? -6.370 -1.600 13.067 1.00 90.31 105 ASN A CA 1
ATOM 831 C C . ASN A 1 105 ? -5.097 -2.396 13.405 1.00 90.31 105 ASN A C 1
ATOM 833 O O . ASN A 1 105 ? -5.077 -3.623 13.325 1.00 90.31 105 ASN A O 1
ATOM 837 N N . GLY A 1 106 ? -3.995 -1.688 13.669 1.00 90.94 106 GLY A N 1
ATOM 838 C CA . GLY A 1 106 ? -2.700 -2.294 14.000 1.00 90.94 106 GLY A CA 1
ATOM 839 C C . GLY A 1 106 ? -1.960 -2.963 12.833 1.00 90.94 106 GLY A C 1
ATOM 840 O O . GLY A 1 106 ? -0.786 -3.287 12.976 1.00 90.94 106 GLY A O 1
ATOM 841 N N . LYS A 1 107 ? -2.588 -3.127 11.660 1.00 93.94 107 LYS A N 1
ATOM 842 C CA . LYS A 1 107 ? -1.968 -3.736 10.473 1.00 93.94 107 LYS A CA 1
ATOM 843 C C . LYS A 1 107 ? -1.439 -2.666 9.526 1.00 93.94 107 LYS A C 1
ATOM 845 O O . LYS A 1 107 ? -2.115 -1.668 9.284 1.00 93.94 107 LYS A O 1
ATOM 850 N N . SER A 1 108 ? -0.253 -2.888 8.969 1.00 95.38 108 SER A N 1
ATOM 851 C CA . SER A 1 108 ? 0.346 -1.997 7.971 1.00 95.38 108 SER A CA 1
ATOM 852 C C . SER A 1 108 ? -0.327 -2.148 6.605 1.00 95.38 108 SER A C 1
ATOM 854 O O . SER A 1 108 ? -0.650 -3.259 6.182 1.00 95.38 108 SER A O 1
ATOM 856 N N . TRP A 1 109 ? -0.497 -1.032 5.901 1.00 96.62 109 TRP A N 1
ATOM 857 C CA . TRP A 1 109 ? -1.062 -0.935 4.556 1.00 96.62 109 TRP A CA 1
ATOM 858 C C . TRP A 1 109 ? -0.349 0.147 3.754 1.00 96.62 109 TRP A C 1
ATOM 860 O O . TRP A 1 109 ? 0.104 1.145 4.308 1.00 96.62 109 TRP A O 1
ATOM 870 N N . TRP A 1 110 ? -0.315 -0.016 2.436 1.00 97.00 110 TRP A N 1
ATOM 871 C CA . TRP A 1 110 ? 0.137 1.025 1.520 1.00 97.00 110 TRP A CA 1
ATOM 872 C C . TRP A 1 110 ? -1.069 1.755 0.950 1.00 97.00 110 TRP A C 1
ATOM 874 O O . TRP A 1 110 ? -1.802 1.187 0.145 1.00 97.00 110 TRP A O 1
ATOM 884 N N . LYS A 1 111 ? -1.302 3.000 1.360 1.00 96.31 111 LYS A N 1
ATOM 885 C CA . LYS A 1 111 ? -2.338 3.863 0.786 1.00 96.31 111 LYS A CA 1
ATOM 886 C C . LYS A 1 111 ? -1.846 4.404 -0.553 1.00 96.31 111 LYS A C 1
ATOM 888 O O . LYS A 1 111 ? -0.879 5.155 -0.574 1.00 96.31 111 LYS A O 1
ATOM 893 N N . ILE A 1 112 ? -2.519 4.041 -1.640 1.00 95.12 112 ILE A N 1
ATOM 894 C CA . ILE A 1 112 ? -2.143 4.398 -3.023 1.00 95.12 112 ILE A CA 1
ATOM 895 C C . ILE A 1 112 ? -3.096 5.416 -3.663 1.00 95.12 112 ILE A C 1
ATOM 897 O O . ILE A 1 112 ? -2.902 5.827 -4.798 1.00 95.12 112 ILE A O 1
ATOM 901 N N . GLY A 1 113 ? -4.161 5.802 -2.964 1.00 93.94 113 GLY A N 1
ATOM 902 C CA . GLY A 1 113 ? -5.169 6.718 -3.485 1.00 93.94 113 GLY A CA 1
ATOM 903 C C . GLY A 1 113 ? -6.284 6.976 -2.479 1.00 93.94 113 GLY A C 1
ATOM 904 O O . GLY A 1 113 ? -6.205 6.577 -1.308 1.00 93.94 113 GLY A O 1
ATOM 905 N N . LYS A 1 114 ? -7.354 7.640 -2.929 1.00 94.94 114 LYS A N 1
ATOM 906 C CA . LYS A 1 114 ? -8.542 7.890 -2.101 1.00 94.94 114 LYS A CA 1
ATOM 907 C C . LYS A 1 114 ? -9.229 6.563 -1.770 1.00 94.94 114 LYS A C 1
ATOM 909 O O . LYS A 1 114 ? -9.792 5.914 -2.642 1.00 94.94 114 LYS A O 1
ATOM 914 N N . ASN A 1 115 ? -9.181 6.174 -0.495 1.00 95.88 115 ASN A N 1
ATOM 915 C CA . ASN A 1 115 ? -9.711 4.905 0.013 1.00 95.88 115 ASN A CA 1
ATOM 916 C C . ASN A 1 115 ? -9.197 3.661 -0.748 1.00 95.88 115 ASN A C 1
ATOM 918 O O . ASN A 1 115 ? -9.919 2.681 -0.884 1.00 95.88 115 ASN A O 1
ATOM 922 N N . GLN A 1 116 ? -7.971 3.694 -1.272 1.00 96.81 116 GLN A N 1
ATOM 923 C CA . GLN A 1 116 ? -7.378 2.582 -2.017 1.00 96.81 116 GLN A CA 1
ATOM 924 C C . GLN A 1 116 ? -6.066 2.163 -1.378 1.00 96.81 116 GLN A C 1
ATOM 926 O O . GLN A 1 116 ? -5.210 3.005 -1.083 1.00 96.81 116 GLN A O 1
ATOM 931 N N . TYR A 1 117 ? -5.911 0.856 -1.186 1.00 97.31 117 TYR A N 1
ATOM 932 C CA . TYR A 1 117 ? -4.798 0.304 -0.434 1.00 97.31 117 TYR A CA 1
ATOM 933 C C . TYR A 1 117 ? -4.250 -0.970 -1.064 1.00 97.31 117 TYR A C 1
ATOM 935 O O . TYR A 1 117 ? -5.003 -1.812 -1.556 1.00 97.31 117 TYR A O 1
ATOM 943 N N . PHE A 1 118 ? -2.942 -1.156 -0.956 1.00 96.50 118 PHE A N 1
ATOM 944 C CA . PHE A 1 118 ? -2.290 -2.440 -1.156 1.00 96.50 118 PHE A CA 1
ATOM 945 C C . PHE A 1 118 ? -1.948 -3.074 0.187 1.00 96.50 118 PHE A C 1
ATOM 947 O O . PHE A 1 118 ? -1.418 -2.424 1.094 1.00 96.50 118 PHE A O 1
ATOM 954 N N . LYS A 1 119 ? -2.225 -4.375 0.298 1.00 96.00 119 LYS A N 1
ATOM 955 C CA . LYS A 1 119 ? -1.702 -5.194 1.391 1.00 96.00 119 LYS A CA 1
ATOM 956 C C . LYS A 1 119 ? -0.180 -5.316 1.221 1.00 96.00 119 LYS A C 1
ATOM 958 O O . LYS A 1 119 ? 0.253 -5.572 0.092 1.00 96.00 119 LYS A O 1
ATOM 963 N N . PRO A 1 120 ? 0.633 -5.165 2.280 1.00 94.31 120 PRO A N 1
ATOM 964 C CA . PRO A 1 120 ? 2.056 -5.466 2.209 1.00 94.31 120 PRO A CA 1
ATOM 965 C C . PRO A 1 120 ? 2.272 -6.926 1.803 1.00 94.31 120 PRO A C 1
ATOM 967 O O . PRO A 1 120 ? 1.571 -7.824 2.271 1.00 94.31 120 PRO A O 1
ATOM 970 N N . SER A 1 121 ? 3.234 -7.162 0.920 1.00 91.75 121 SER A N 1
ATOM 971 C CA . SER A 1 121 ? 3.691 -8.501 0.557 1.00 91.75 121 SER A CA 1
ATOM 972 C C . SER A 1 121 ? 5.124 -8.428 0.048 1.00 91.75 121 SER A C 1
ATOM 974 O O . SER A 1 121 ? 5.603 -7.346 -0.292 1.00 91.75 121 SER A O 1
ATOM 976 N N . GLN A 1 122 ? 5.788 -9.578 -0.077 1.00 90.06 122 GLN A N 1
ATOM 977 C CA . GLN A 1 122 ? 7.134 -9.660 -0.654 1.00 90.06 122 GLN A CA 1
ATOM 978 C C . GLN A 1 122 ? 7.216 -9.095 -2.079 1.00 90.06 122 GLN A C 1
ATOM 980 O O . GLN A 1 122 ? 8.296 -8.685 -2.502 1.00 90.06 122 GLN A O 1
ATOM 985 N N . ARG A 1 123 ? 6.088 -9.037 -2.802 1.00 90.06 123 ARG A N 1
ATOM 986 C CA . ARG A 1 123 ? 6.005 -8.467 -4.150 1.00 90.06 123 ARG A CA 1
ATOM 987 C C . ARG A 1 123 ? 5.975 -6.943 -4.164 1.00 90.06 123 ARG A C 1
ATOM 989 O O . ARG A 1 123 ? 6.329 -6.354 -5.176 1.00 90.06 123 ARG A O 1
ATOM 996 N N . VAL A 1 124 ? 5.524 -6.298 -3.089 1.00 93.00 124 VAL A N 1
ATOM 997 C CA . VAL A 1 124 ? 5.482 -4.833 -3.017 1.00 93.00 124 VAL A CA 1
ATOM 998 C C . VAL A 1 124 ? 6.889 -4.338 -2.704 1.00 93.00 124 VAL A C 1
ATOM 1000 O O . VAL A 1 124 ? 7.385 -4.563 -1.601 1.00 93.00 124 VAL A O 1
ATOM 1003 N N . LYS A 1 125 ? 7.538 -3.678 -3.664 1.00 92.75 125 LYS A N 1
ATOM 1004 C CA . LYS A 1 125 ? 8.882 -3.113 -3.493 1.00 92.75 125 LYS A CA 1
ATOM 1005 C C . LYS A 1 125 ? 8.824 -1.596 -3.552 1.00 92.75 125 LYS A C 1
ATOM 1007 O O . LYS A 1 125 ? 8.102 -1.034 -4.371 1.00 92.75 125 LYS A O 1
ATOM 1012 N N . THR A 1 126 ? 9.595 -0.945 -2.693 1.00 93.19 126 THR A N 1
ATOM 1013 C CA . THR A 1 126 ? 9.825 0.499 -2.756 1.00 93.19 126 THR A CA 1
ATOM 1014 C C . THR A 1 126 ? 10.958 0.796 -3.725 1.00 93.19 126 THR A C 1
ATOM 1016 O O . THR A 1 126 ? 11.990 0.129 -3.688 1.00 93.19 126 THR A O 1
ATOM 1019 N N . VAL A 1 127 ? 10.783 1.817 -4.550 1.00 89.81 127 VAL A N 1
ATOM 1020 C CA . VAL A 1 127 ? 11.798 2.321 -5.474 1.00 89.81 127 VAL A CA 1
ATOM 1021 C C . VAL A 1 127 ? 12.513 3.505 -4.830 1.00 89.81 127 VAL A C 1
ATOM 1023 O O . VAL A 1 127 ? 11.860 4.411 -4.304 1.00 89.81 127 VAL A O 1
ATOM 1026 N N . ASN A 1 128 ? 13.846 3.508 -4.881 1.00 89.38 128 ASN A N 1
ATOM 1027 C CA . ASN A 1 128 ? 14.650 4.664 -4.498 1.00 89.38 128 ASN A CA 1
ATOM 1028 C C . ASN A 1 128 ? 14.746 5.630 -5.689 1.00 89.38 128 ASN A C 1
ATOM 1030 O O . ASN A 1 128 ? 15.635 5.506 -6.526 1.00 89.38 128 ASN A O 1
ATOM 1034 N N . VAL A 1 129 ? 13.784 6.551 -5.783 1.00 86.75 129 VAL A N 1
ATOM 1035 C CA . VAL A 1 129 ? 13.675 7.493 -6.910 1.00 86.75 129 VAL A CA 1
ATOM 1036 C C . VAL A 1 129 ? 14.891 8.418 -6.988 1.00 86.75 129 VAL A C 1
ATOM 1038 O O . VAL A 1 129 ? 15.423 8.609 -8.072 1.00 86.75 129 VAL A O 1
ATOM 1041 N N . GLU A 1 130 ? 15.364 8.920 -5.847 1.00 85.88 130 GLU A N 1
ATOM 1042 C CA . GLU A 1 130 ? 16.502 9.844 -5.775 1.00 85.88 130 GLU A CA 1
ATOM 1043 C C . GLU A 1 130 ? 17.777 9.214 -6.349 1.00 85.88 130 GLU A C 1
ATOM 1045 O O . GLU A 1 130 ? 18.429 9.792 -7.215 1.00 85.88 130 GLU A O 1
ATOM 1050 N N . SER A 1 131 ? 18.076 7.974 -5.952 1.00 83.31 131 SER A N 1
ATOM 1051 C CA . SER A 1 131 ? 19.222 7.236 -6.492 1.00 83.31 131 SER A CA 1
ATOM 1052 C C . SER A 1 131 ? 19.086 6.948 -7.992 1.00 83.31 131 SER A C 1
ATOM 1054 O O . SER A 1 131 ? 20.078 6.979 -8.717 1.00 83.31 131 SER A O 1
ATOM 1056 N N . MET A 1 132 ? 17.875 6.686 -8.493 1.00 82.38 132 MET A N 1
ATOM 1057 C CA . MET A 1 132 ? 17.667 6.496 -9.933 1.00 82.38 132 MET A CA 1
ATOM 1058 C C . MET A 1 132 ? 17.921 7.789 -10.710 1.00 82.38 132 MET A C 1
ATOM 1060 O O . MET A 1 132 ? 18.614 7.760 -11.727 1.00 82.38 132 MET A O 1
ATOM 1064 N N . GLU A 1 133 ? 17.416 8.918 -10.215 1.00 86.25 133 GLU A N 1
ATOM 1065 C CA . GLU A 1 133 ? 17.578 10.222 -10.862 1.00 86.25 133 GLU A CA 1
ATOM 1066 C C . GLU A 1 133 ? 19.043 10.671 -10.893 1.00 86.25 133 GLU A C 1
ATOM 1068 O O . GLU A 1 133 ? 19.505 11.131 -11.938 1.00 86.25 133 GLU A O 1
ATOM 1073 N N . GLN A 1 134 ? 19.797 10.447 -9.811 1.00 85.94 134 GLN A N 1
ATOM 1074 C CA . GLN A 1 134 ? 21.248 10.684 -9.761 1.00 85.94 134 GLN A CA 1
ATOM 1075 C C . GLN A 1 134 ? 22.016 9.876 -10.817 1.00 85.94 134 GLN A C 1
ATOM 1077 O O . GLN A 1 134 ? 23.004 10.353 -11.366 1.00 85.94 134 GLN A O 1
ATOM 1082 N N . ASN A 1 135 ? 21.527 8.681 -11.155 1.00 87.19 135 ASN A N 1
ATOM 1083 C CA . ASN A 1 135 ? 22.091 7.819 -12.194 1.00 87.19 135 ASN A CA 1
ATOM 1084 C C . ASN A 1 135 ? 21.496 8.083 -13.594 1.00 87.19 135 ASN A C 1
ATOM 1086 O O . ASN A 1 135 ? 21.608 7.246 -14.491 1.00 87.19 135 ASN A O 1
ATOM 1090 N N . GLY A 1 136 ? 20.810 9.215 -13.792 1.00 80.94 136 GLY A N 1
ATOM 1091 C CA . GLY A 1 136 ? 20.211 9.601 -15.074 1.00 80.94 136 GLY A CA 1
ATOM 1092 C C . GLY A 1 136 ? 18.963 8.800 -15.466 1.00 80.94 136 GLY A C 1
ATOM 1093 O O . GLY A 1 136 ? 18.451 8.945 -16.580 1.00 80.94 136 GLY A O 1
ATOM 1094 N N . GLN A 1 137 ? 18.433 7.963 -14.573 1.00 83.06 137 GLN A N 1
ATOM 1095 C CA . GLN A 1 137 ? 17.247 7.147 -14.812 1.00 83.06 137 GLN A CA 1
ATOM 1096 C C . GLN A 1 137 ? 15.998 7.830 -14.249 1.00 83.06 137 GLN A C 1
ATOM 1098 O O . GLN A 1 137 ? 15.907 8.144 -13.068 1.00 83.06 137 GLN A O 1
ATOM 1103 N N . LYS A 1 138 ? 14.977 8.019 -15.092 1.00 84.38 138 LYS A N 1
ATOM 1104 C CA . LYS A 1 138 ? 13.691 8.599 -14.670 1.00 84.38 138 LYS A CA 1
ATOM 1105 C C . LYS A 1 138 ? 12.646 7.513 -14.467 1.00 84.38 138 LYS A C 1
ATOM 1107 O O . LYS A 1 138 ? 12.387 6.724 -15.379 1.00 84.38 138 LYS A O 1
ATOM 1112 N N . VAL A 1 139 ? 11.970 7.529 -13.319 1.00 84.88 139 VAL A N 1
ATOM 1113 C CA . VAL A 1 139 ? 10.804 6.667 -13.086 1.00 84.88 139 VAL A CA 1
ATOM 1114 C C . VAL A 1 139 ? 9.614 7.186 -13.899 1.00 84.88 139 VAL A C 1
ATOM 1116 O O . VAL A 1 139 ? 9.222 8.345 -13.786 1.00 84.88 139 VAL A O 1
ATOM 1119 N N . LYS A 1 140 ? 9.027 6.323 -14.734 1.00 86.50 140 LYS A N 1
ATOM 1120 C CA . LYS A 1 140 ? 7.890 6.634 -15.623 1.00 86.50 140 LYS A CA 1
ATOM 1121 C C . LYS A 1 140 ? 6.679 5.752 -15.285 1.00 86.50 140 LYS A C 1
ATOM 1123 O O . LYS A 1 140 ? 6.745 4.925 -14.387 1.00 86.50 140 LYS A O 1
ATOM 1128 N N . ASN A 1 141 ? 5.571 5.886 -16.020 1.00 88.19 141 ASN A N 1
ATOM 1129 C CA . ASN A 1 141 ? 4.397 4.996 -15.912 1.00 88.19 141 ASN A CA 1
ATOM 1130 C C . ASN A 1 141 ? 3.714 5.002 -14.523 1.00 88.19 141 ASN A C 1
ATOM 1132 O O . ASN A 1 141 ? 3.331 3.951 -14.003 1.00 88.19 141 ASN A O 1
ATOM 1136 N N . TYR A 1 142 ? 3.571 6.190 -13.924 1.00 88.88 142 TYR A N 1
ATOM 1137 C CA . TYR A 1 142 ? 2.743 6.380 -12.730 1.00 88.88 142 TYR A CA 1
ATOM 1138 C C . TYR A 1 142 ? 1.256 6.196 -13.059 1.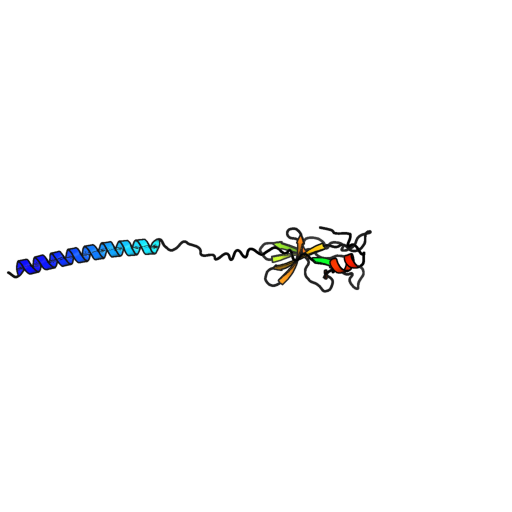00 88.88 142 TYR A C 1
ATOM 1140 O O . TYR A 1 142 ? 0.801 6.570 -14.140 1.00 88.88 142 TYR A O 1
ATOM 1148 N N . VAL A 1 143 ? 0.510 5.588 -12.136 1.00 88.06 143 VAL A N 1
ATOM 1149 C CA . VAL A 1 143 ? -0.915 5.240 -12.322 1.00 88.06 143 VAL A CA 1
ATOM 1150 C C . VAL A 1 143 ? -1.850 6.174 -11.557 1.00 88.06 143 VAL A C 1
ATOM 1152 O O . VAL A 1 143 ? -3.054 6.168 -11.807 1.00 88.06 143 VAL A O 1
ATOM 1155 N N . ASN A 1 144 ? -1.311 6.928 -10.602 1.00 72.06 144 ASN A N 1
ATOM 1156 C CA . ASN A 1 144 ? -2.048 7.763 -9.666 1.00 72.06 144 ASN A CA 1
ATOM 1157 C C . ASN A 1 144 ? -1.495 9.183 -9.586 1.00 72.06 144 ASN A C 1
ATOM 1159 O O . ASN A 1 144 ? -0.277 9.368 -9.817 1.00 72.06 144 ASN A O 1
#

Radius of gyration: 35.08 Å; chains: 1; bounding box: 59×54×106 Å

pLDDT: mean 78.52, std 16.7, range [41.44, 97.75]